Protein AF-R9K072-F1 (afdb_monomer)

Foldseek 3Di:
DLVVLVVVDVVSVVVVVVVVCQCPDCNHPVVAQWDKDWDDDNDPVRTDMDTDHDPPPDPPVPDPDDDPVRVVVVVVVVVVVVVVVVVVVVVVVVVVVVVVVVVVVVVVVLVVLVVVLVVVLVVDDDDPVPVVNVVSVVVSVVVVVVVVVVVVVVVVVPPD

Structure (mmCIF, N/CA/C/O backbone):
data_AF-R9K072-F1
#
_entry.id   AF-R9K072-F1
#
loop_
_atom_site.group_PDB
_atom_site.id
_atom_site.type_symbol
_atom_site.label_atom_id
_atom_site.label_alt_id
_atom_site.label_comp_id
_atom_site.label_asym_id
_atom_site.label_entity_id
_atom_site.label_seq_id
_atom_site.pdbx_PDB_ins_code
_atom_site.Cartn_x
_atom_site.Cartn_y
_atom_site.Cartn_z
_atom_site.occupancy
_atom_site.B_iso_or_equiv
_atom_site.auth_seq_id
_atom_site.auth_comp_id
_atom_site.auth_asym_id
_atom_site.auth_atom_id
_atom_site.pdbx_PDB_model_num
ATOM 1 N N . GLU A 1 1 ? 23.157 3.275 -45.419 1.00 79.38 1 GLU A N 1
ATOM 2 C CA . GLU A 1 1 ? 23.470 1.903 -45.881 1.00 79.38 1 GLU A CA 1
ATOM 3 C C . GLU A 1 1 ? 22.464 0.869 -45.373 1.00 79.38 1 GLU A C 1
ATOM 5 O O . GLU A 1 1 ? 21.714 0.360 -46.193 1.00 79.38 1 GLU A O 1
ATOM 10 N N . CYS A 1 2 ? 22.341 0.627 -44.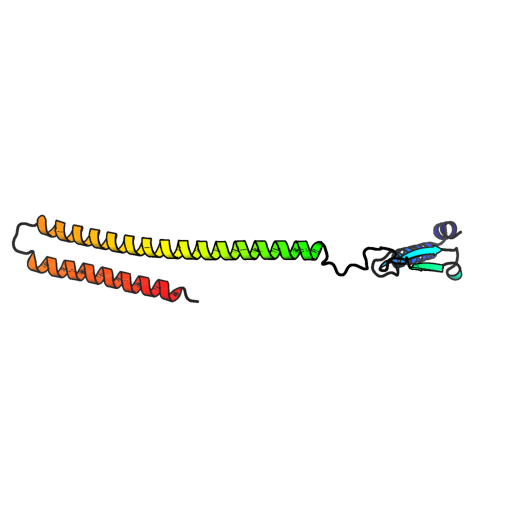058 1.00 86.81 2 CYS A N 1
ATOM 11 C CA . CYS A 1 2 ? 21.334 -0.299 -43.503 1.00 86.81 2 CYS A CA 1
ATOM 12 C C . CYS A 1 2 ? 19.899 -0.016 -43.990 1.00 86.81 2 CYS A C 1
ATOM 14 O O . CYS A 1 2 ? 19.242 -0.903 -44.526 1.00 86.81 2 CYS A O 1
ATOM 16 N N . PHE A 1 3 ? 19.430 1.232 -43.862 1.00 86.75 3 PHE A N 1
ATOM 17 C CA . PHE A 1 3 ? 18.066 1.618 -44.250 1.00 86.75 3 PHE A CA 1
ATOM 18 C C . PHE A 1 3 ? 17.764 1.442 -45.743 1.00 86.75 3 PHE A C 1
ATOM 20 O O . PHE A 1 3 ? 16.634 1.128 -46.095 1.00 86.75 3 PHE A O 1
ATOM 27 N N . GLU A 1 4 ? 18.754 1.604 -46.623 1.00 90.00 4 GLU A N 1
ATOM 28 C CA . GLU A 1 4 ? 18.552 1.378 -48.062 1.00 90.00 4 GLU A CA 1
ATOM 29 C C . GLU A 1 4 ? 18.406 -0.113 -48.373 1.00 90.00 4 GLU A C 1
ATOM 31 O O . GLU A 1 4 ? 17.571 -0.504 -49.188 1.00 90.00 4 GLU A O 1
ATOM 36 N N . ARG A 1 5 ? 19.144 -0.969 -47.657 1.00 87.62 5 ARG A N 1
ATOM 37 C CA . ARG A 1 5 ? 18.979 -2.419 -47.764 1.00 87.62 5 ARG A CA 1
ATOM 38 C C . ARG A 1 5 ? 17.630 -2.880 -47.215 1.00 87.62 5 ARG A C 1
ATOM 40 O O . ARG A 1 5 ? 16.982 -3.707 -47.837 1.00 87.62 5 ARG A O 1
ATOM 47 N N . MET A 1 6 ? 17.163 -2.313 -46.104 1.00 91.12 6 MET A N 1
ATOM 48 C CA . MET A 1 6 ? 15.851 -2.664 -45.537 1.00 91.12 6 MET A CA 1
ATOM 49 C C . MET A 1 6 ? 14.697 -2.412 -46.519 1.00 91.12 6 MET A C 1
ATOM 51 O O . MET A 1 6 ? 13.744 -3.175 -46.536 1.00 91.12 6 MET A O 1
ATOM 55 N N . LYS A 1 7 ? 14.798 -1.396 -47.389 1.00 90.62 7 LYS A N 1
ATOM 56 C CA . LYS A 1 7 ? 13.781 -1.133 -48.426 1.00 90.62 7 LYS A CA 1
ATOM 57 C C . LYS A 1 7 ? 13.699 -2.225 -49.498 1.00 90.62 7 LYS A C 1
ATOM 59 O O . LYS A 1 7 ? 12.689 -2.316 -50.186 1.00 90.62 7 LYS A O 1
ATOM 64 N N . THR A 1 8 ? 14.776 -2.984 -49.696 1.00 92.25 8 THR A N 1
ATOM 65 C CA . THR A 1 8 ? 14.918 -3.951 -50.797 1.00 92.25 8 THR A CA 1
ATOM 66 C C . THR A 1 8 ? 14.933 -5.406 -50.322 1.00 92.25 8 THR A C 1
ATOM 68 O O . THR A 1 8 ? 14.595 -6.292 -51.101 1.00 92.25 8 THR A O 1
ATOM 71 N N . ASP A 1 9 ? 15.272 -5.654 -49.055 1.00 93.06 9 ASP A N 1
ATOM 72 C CA . ASP A 1 9 ? 15.425 -6.977 -48.444 1.00 93.06 9 ASP A CA 1
ATOM 73 C C . ASP A 1 9 ? 14.566 -7.077 -47.159 1.00 93.06 9 ASP A C 1
ATOM 75 O O . ASP A 1 9 ? 14.998 -6.641 -46.083 1.00 93.06 9 ASP A O 1
ATOM 79 N N . PRO A 1 10 ? 13.349 -7.652 -47.249 1.00 92.81 10 PRO A N 1
ATOM 80 C CA . PRO A 1 10 ? 12.4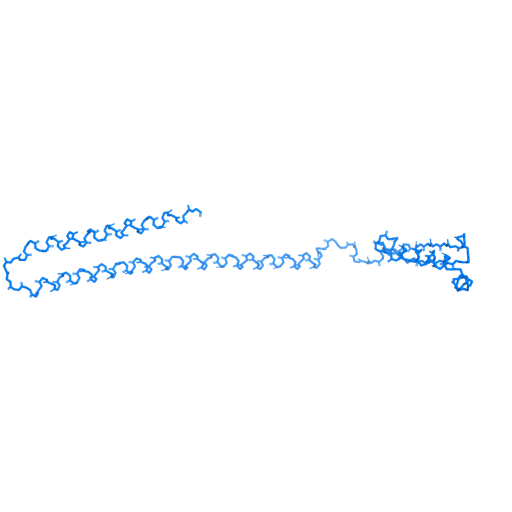41 -7.801 -46.106 1.00 92.81 10 PRO A CA 1
ATOM 81 C C . PRO A 1 10 ? 12.983 -8.709 -44.990 1.00 92.81 10 PRO A C 1
ATOM 83 O O . PRO A 1 10 ? 12.653 -8.530 -43.814 1.00 92.81 10 PRO A O 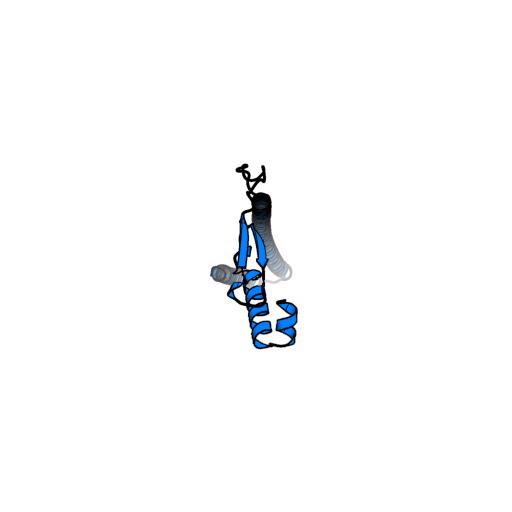1
ATOM 86 N N . GLU A 1 11 ? 13.830 -9.685 -45.326 1.00 91.94 11 GLU A N 1
ATOM 87 C CA . GLU A 1 11 ? 14.461 -10.562 -44.332 1.00 91.94 11 GLU A CA 1
ATOM 88 C C . GLU A 1 11 ? 15.524 -9.796 -43.532 1.00 91.94 11 GLU A C 1
ATOM 90 O O . GLU A 1 11 ? 15.643 -9.950 -42.308 1.00 91.94 11 GLU A O 1
ATOM 95 N N . TRP A 1 12 ? 16.251 -8.891 -44.195 1.00 91.88 12 TRP A N 1
ATOM 96 C CA . TRP A 1 12 ? 17.157 -7.965 -43.522 1.00 91.88 12 TRP A CA 1
ATOM 97 C C . TRP A 1 12 ? 16.413 -6.982 -42.613 1.00 91.88 12 TRP A C 1
ATOM 99 O O . TRP A 1 12 ? 16.822 -6.779 -41.469 1.00 91.88 12 TRP A O 1
ATOM 109 N N . GLU A 1 13 ? 15.286 -6.427 -43.066 1.00 92.00 13 GLU A N 1
ATOM 110 C CA . GLU A 1 13 ? 14.430 -5.566 -42.240 1.00 92.00 13 GLU A CA 1
ATOM 111 C C . GLU A 1 13 ? 13.999 -6.267 -40.946 1.00 92.00 13 GLU A C 1
ATOM 113 O O . GLU A 1 13 ? 14.197 -5.742 -39.845 1.00 92.00 13 GLU A O 1
ATOM 118 N N . LYS A 1 14 ? 13.478 -7.491 -41.059 1.00 92.31 14 LYS A N 1
ATOM 119 C CA . LYS A 1 14 ? 13.070 -8.300 -39.905 1.00 92.31 14 LYS A CA 1
ATOM 120 C C . LYS A 1 14 ? 14.231 -8.562 -38.945 1.00 92.31 14 LYS A C 1
ATOM 122 O O . LYS A 1 14 ? 14.050 -8.498 -37.727 1.00 92.31 14 LYS A O 1
ATOM 127 N N . THR A 1 15 ? 15.417 -8.827 -39.485 1.00 89.81 15 THR A N 1
ATOM 128 C CA . THR A 1 15 ? 16.639 -9.049 -38.702 1.00 89.81 15 THR A CA 1
ATOM 129 C C . THR A 1 15 ? 17.013 -7.803 -37.896 1.00 89.81 15 THR A C 1
ATOM 131 O O . THR A 1 15 ? 17.192 -7.889 -36.679 1.00 89.81 15 THR A O 1
ATOM 134 N N . VAL A 1 16 ? 17.048 -6.633 -38.539 1.00 89.38 16 VAL A N 1
ATOM 135 C CA . VAL A 1 16 ? 17.363 -5.343 -37.902 1.00 89.38 16 VAL A CA 1
ATOM 136 C C . VAL A 1 16 ? 16.347 -4.996 -36.813 1.00 89.38 16 VAL A C 1
ATOM 138 O O . VAL A 1 16 ? 16.727 -4.665 -35.688 1.00 89.38 16 VAL A O 1
ATOM 141 N N . LEU A 1 17 ? 15.050 -5.132 -37.100 1.00 90.44 17 LEU A N 1
ATOM 142 C CA . LEU A 1 17 ? 13.992 -4.874 -36.119 1.00 90.44 17 LEU A CA 1
ATOM 143 C C . LEU A 1 17 ? 14.059 -5.840 -34.927 1.00 90.44 17 LEU A C 1
ATOM 145 O O . LEU A 1 17 ? 13.808 -5.439 -33.788 1.00 90.44 17 LEU A O 1
ATOM 149 N N . GLY A 1 18 ? 14.437 -7.099 -35.165 1.00 88.69 18 GLY A N 1
ATOM 150 C CA . GLY A 1 18 ? 14.689 -8.084 -34.114 1.00 88.69 18 GLY A CA 1
ATOM 151 C C . GLY A 1 18 ? 15.855 -7.692 -33.202 1.00 88.69 18 GLY A C 1
ATOM 152 O O . GLY A 1 18 ? 15.729 -7.782 -31.979 1.00 88.69 18 GLY A O 1
ATOM 153 N N . MET A 1 19 ? 16.957 -7.200 -33.778 1.00 85.25 19 MET A N 1
ATOM 154 C CA . MET A 1 19 ? 18.115 -6.704 -33.023 1.00 85.25 19 MET A CA 1
ATOM 155 C C . MET A 1 19 ? 17.743 -5.507 -32.140 1.00 85.25 19 MET A C 1
ATOM 157 O O . MET A 1 19 ? 18.020 -5.525 -30.939 1.00 85.25 19 MET A O 1
ATOM 161 N N . VAL A 1 20 ? 17.042 -4.512 -32.698 1.00 85.31 20 VAL A N 1
ATOM 162 C CA . VAL A 1 20 ? 16.574 -3.331 -31.950 1.00 85.31 20 VAL A CA 1
ATOM 163 C C . VAL A 1 20 ? 15.646 -3.751 -30.811 1.00 85.31 20 VAL A C 1
ATOM 165 O O . VAL A 1 20 ? 15.857 -3.371 -29.661 1.00 85.31 20 VAL A O 1
ATOM 168 N N . ARG A 1 21 ? 14.654 -4.604 -31.091 1.00 86.44 21 ARG A N 1
ATOM 169 C CA . ARG A 1 21 ? 13.724 -5.087 -30.063 1.00 86.44 21 ARG A CA 1
ATOM 170 C C . ARG A 1 21 ? 14.449 -5.801 -28.925 1.00 86.44 21 ARG A C 1
ATOM 172 O O . ARG A 1 21 ? 14.104 -5.581 -27.770 1.00 86.44 21 ARG A O 1
ATOM 179 N N . LYS A 1 22 ? 15.444 -6.638 -29.230 1.00 80.75 22 LYS A N 1
ATOM 180 C CA . LYS A 1 22 ? 16.228 -7.353 -28.215 1.00 80.75 22 LYS A CA 1
ATOM 181 C C . LYS A 1 22 ? 17.030 -6.382 -27.341 1.00 80.75 22 LYS A C 1
ATOM 183 O O . LYS A 1 22 ? 17.006 -6.525 -26.121 1.00 80.75 22 LYS A O 1
ATOM 188 N N . MET A 1 23 ? 17.675 -5.382 -27.944 1.00 75.12 23 MET A N 1
ATOM 189 C CA . MET A 1 23 ? 18.517 -4.408 -27.237 1.00 75.12 23 MET A CA 1
ATOM 190 C C . MET A 1 23 ? 17.718 -3.531 -26.258 1.00 75.12 23 MET A C 1
ATOM 192 O O . MET A 1 23 ? 18.157 -3.326 -25.130 1.00 75.12 23 MET A O 1
ATOM 196 N N . TYR A 1 24 ? 16.530 -3.066 -26.663 1.00 74.19 24 TYR A N 1
ATOM 197 C CA . TYR A 1 24 ? 15.659 -2.195 -25.854 1.00 74.19 24 TYR A CA 1
ATOM 198 C C . TYR A 1 24 ? 14.598 -2.953 -25.038 1.00 74.19 24 TYR A C 1
ATOM 200 O O . TYR A 1 24 ? 13.731 -2.337 -24.419 1.00 74.19 24 TYR A O 1
ATOM 208 N N . SER A 1 25 ? 14.632 -4.286 -25.032 1.00 71.44 25 SER A N 1
ATOM 209 C CA . SER A 1 25 ? 13.752 -5.080 -24.174 1.00 71.44 25 SER A CA 1
ATOM 210 C C . SER A 1 25 ? 14.184 -4.997 -22.707 1.00 71.44 25 SER A C 1
ATOM 212 O O . SER A 1 25 ? 15.366 -4.849 -22.401 1.00 71.44 25 SER A O 1
ATOM 214 N N . CYS A 1 26 ? 13.241 -5.194 -21.782 1.00 57.50 26 CYS A N 1
ATOM 215 C CA . CYS A 1 26 ? 13.521 -5.274 -20.340 1.00 57.50 26 CYS A CA 1
ATOM 216 C C . CYS A 1 26 ? 14.390 -6.486 -19.936 1.00 57.50 26 CYS A C 1
ATOM 218 O O . CYS A 1 26 ? 14.714 -6.640 -18.765 1.00 57.50 26 CYS A O 1
ATOM 220 N N . THR A 1 27 ? 14.736 -7.359 -20.886 1.00 59.41 27 THR A N 1
ATOM 221 C CA . THR A 1 27 ? 15.652 -8.500 -20.717 1.00 59.41 27 THR A CA 1
ATOM 222 C C . THR A 1 27 ? 17.028 -8.256 -21.347 1.00 59.41 27 THR A C 1
ATOM 224 O O . THR A 1 27 ? 17.904 -9.113 -21.253 1.00 59.41 27 THR A O 1
ATOM 227 N N . GLY A 1 28 ? 17.229 -7.107 -22.000 1.00 57.03 28 GLY A N 1
ATOM 228 C CA . GLY A 1 28 ? 18.491 -6.716 -22.618 1.00 57.03 28 GLY A CA 1
ATOM 229 C C . GLY A 1 28 ? 19.477 -6.063 -21.647 1.00 57.03 28 GLY A C 1
ATOM 230 O O . GLY A 1 28 ? 19.186 -5.805 -20.481 1.00 57.03 28 GLY A O 1
ATOM 231 N N . ILE A 1 29 ? 20.654 -5.739 -22.183 1.00 54.47 29 ILE A N 1
ATOM 232 C CA . ILE A 1 29 ? 21.786 -5.081 -21.506 1.00 54.47 29 ILE A CA 1
ATOM 233 C C . ILE A 1 29 ? 21.378 -3.765 -20.800 1.00 54.47 29 ILE A C 1
ATOM 235 O O . ILE A 1 29 ? 22.027 -3.343 -19.853 1.00 54.47 29 ILE A O 1
ATOM 239 N N . MET A 1 30 ? 20.256 -3.154 -21.190 1.00 52.78 30 MET A N 1
ATOM 240 C CA . MET A 1 30 ? 19.734 -1.895 -20.641 1.00 52.78 30 MET A CA 1
ATOM 241 C C . MET A 1 30 ? 19.082 -1.996 -19.248 1.00 52.78 30 MET A C 1
ATOM 243 O O . MET A 1 30 ? 18.565 -0.999 -18.749 1.00 52.78 30 MET A O 1
ATOM 247 N N . GLY A 1 31 ? 19.053 -3.182 -18.627 1.00 53.16 31 GLY A N 1
ATOM 248 C CA . GLY A 1 31 ? 18.617 -3.342 -17.233 1.00 53.16 31 GLY A CA 1
ATOM 249 C C . GLY A 1 31 ? 19.591 -2.735 -16.212 1.00 53.16 31 GLY A C 1
ATOM 250 O O . GLY A 1 31 ? 19.212 -2.502 -15.067 1.00 53.16 31 GLY A O 1
ATOM 251 N N . SER A 1 32 ? 20.834 -2.457 -16.615 1.00 60.12 32 SER A N 1
ATOM 252 C CA . SER A 1 32 ? 21.835 -1.744 -15.820 1.00 60.12 32 SER A CA 1
ATOM 253 C C . SER A 1 32 ? 21.964 -0.284 -16.271 1.00 60.12 32 SER A C 1
ATOM 255 O O . SER A 1 32 ? 21.647 0.086 -17.402 1.00 60.12 32 SER A O 1
ATOM 257 N N . LYS A 1 33 ? 22.418 0.586 -15.365 1.00 63.88 33 LYS A N 1
ATOM 258 C CA . LYS A 1 33 ? 22.596 2.023 -15.612 1.00 63.88 33 LYS A CA 1
ATOM 259 C C . LYS A 1 33 ? 23.816 2.262 -16.511 1.00 63.88 33 LYS A C 1
ATOM 261 O O . LYS A 1 33 ? 24.920 2.539 -16.047 1.00 63.88 33 LYS A O 1
ATOM 266 N N . MET A 1 34 ? 23.621 2.119 -17.814 1.00 70.62 34 MET A N 1
ATOM 267 C CA . MET A 1 34 ? 24.666 2.275 -18.823 1.00 70.62 34 MET A CA 1
ATOM 268 C C . MET A 1 34 ? 24.179 3.098 -20.009 1.00 70.62 34 MET A C 1
ATOM 270 O O . MET A 1 34 ? 23.005 3.064 -20.371 1.00 70.62 34 MET A O 1
ATOM 274 N N . ILE A 1 35 ? 25.100 3.837 -20.624 1.00 75.31 35 ILE A N 1
ATOM 275 C CA . ILE A 1 35 ? 24.850 4.515 -21.894 1.00 75.31 35 ILE A CA 1
ATOM 276 C C . ILE A 1 35 ? 25.325 3.561 -22.985 1.00 75.31 35 ILE A C 1
ATOM 278 O O . ILE A 1 35 ? 26.526 3.390 -23.194 1.00 75.31 35 ILE A O 1
ATOM 282 N N . GLY A 1 36 ? 24.371 2.889 -23.624 1.00 75.31 36 GLY A N 1
ATOM 283 C CA . GLY A 1 36 ? 24.615 2.009 -24.763 1.00 75.31 36 GLY A CA 1
ATOM 284 C C . GLY A 1 36 ? 24.491 2.749 -26.088 1.00 75.31 36 GLY A C 1
ATOM 285 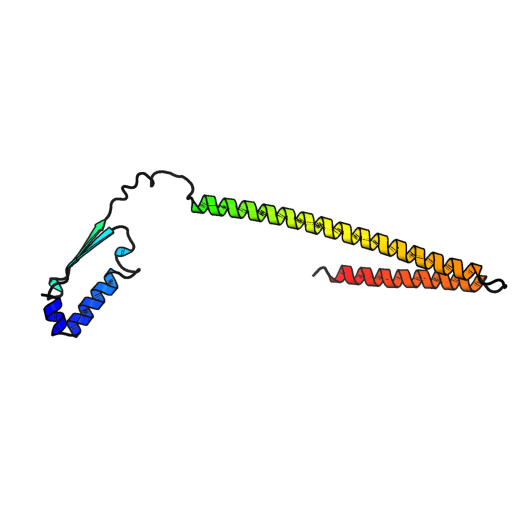O O . GLY A 1 36 ? 23.587 3.567 -26.256 1.00 75.31 36 GLY A O 1
ATOM 286 N N . TYR A 1 37 ? 25.354 2.422 -27.046 1.00 82.19 37 TYR A N 1
ATOM 287 C CA . TYR A 1 37 ? 25.135 2.743 -28.453 1.00 82.19 37 TYR A CA 1
ATOM 288 C C . TYR A 1 37 ? 25.114 1.451 -29.271 1.00 82.19 37 TYR A C 1
ATOM 290 O O . TYR A 1 37 ? 25.776 0.470 -28.939 1.00 82.19 37 TYR A O 1
ATOM 298 N N . GLN A 1 38 ? 24.326 1.447 -30.342 1.00 85.19 38 GLN A N 1
ATOM 299 C CA . GLN A 1 38 ? 24.237 0.337 -31.281 1.00 85.19 38 GLN A CA 1
ATOM 300 C C . GLN A 1 38 ? 24.446 0.884 -32.687 1.00 85.19 38 GLN A C 1
ATOM 302 O O . GLN A 1 38 ? 23.707 1.756 -33.142 1.00 85.19 38 GLN A O 1
ATOM 307 N N . VAL A 1 39 ? 25.434 0.338 -33.383 1.00 87.75 39 VAL A N 1
ATOM 308 C CA . VAL A 1 39 ? 25.672 0.562 -34.805 1.00 87.75 39 VAL A CA 1
ATOM 309 C C . VAL A 1 39 ? 25.052 -0.601 -35.572 1.00 87.75 39 VAL A C 1
ATOM 311 O O . VAL A 1 39 ? 25.251 -1.763 -35.216 1.00 87.75 39 VAL A O 1
ATOM 314 N N . ILE A 1 40 ? 24.267 -0.292 -36.605 1.00 89.19 40 ILE A N 1
ATOM 315 C CA . ILE A 1 40 ? 23.645 -1.279 -37.495 1.00 89.19 40 ILE A CA 1
ATOM 316 C C . ILE A 1 40 ? 24.084 -0.961 -38.925 1.00 89.19 40 ILE A C 1
ATOM 318 O O . ILE A 1 40 ? 23.704 0.071 -39.486 1.00 89.19 40 ILE A O 1
ATOM 322 N N . GLY A 1 41 ? 24.927 -1.827 -39.490 1.00 87.25 41 GLY A N 1
ATOM 323 C CA . GLY A 1 41 ? 25.463 -1.684 -40.845 1.00 87.25 41 GLY A CA 1
ATOM 324 C C . GLY A 1 41 ? 24.606 -2.365 -41.909 1.00 87.25 41 GLY A C 1
ATOM 325 O O . GLY A 1 41 ? 23.475 -2.759 -41.654 1.00 87.25 41 GLY A O 1
ATOM 326 N N . ALA A 1 42 ? 25.125 -2.499 -43.130 1.00 84.88 42 ALA A N 1
ATOM 327 C CA . ALA A 1 42 ? 24.436 -3.222 -44.202 1.00 84.88 42 ALA A CA 1
ATOM 328 C C . ALA A 1 42 ? 24.618 -4.745 -44.109 1.00 84.88 42 ALA A C 1
ATOM 330 O O . ALA A 1 42 ? 23.919 -5.480 -44.803 1.00 84.88 42 ALA A O 1
ATOM 331 N N . THR A 1 43 ? 25.548 -5.219 -43.278 1.00 84.25 43 THR A N 1
ATOM 332 C CA . THR A 1 43 ? 25.847 -6.637 -43.041 1.0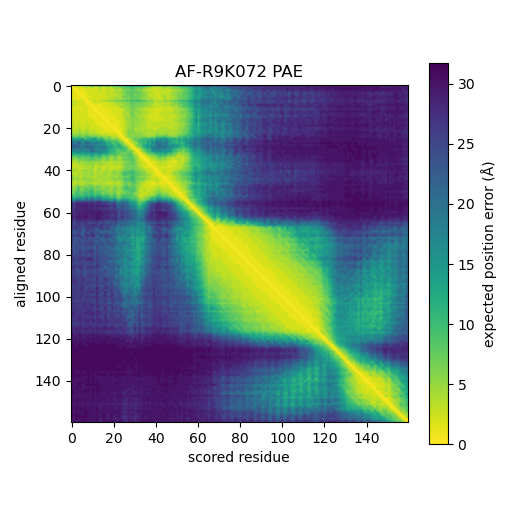0 84.25 43 THR A CA 1
ATOM 333 C C . THR A 1 43 ? 25.898 -6.940 -41.539 1.00 84.25 43 THR A C 1
ATOM 335 O O . THR A 1 43 ? 26.165 -6.028 -40.753 1.00 84.25 43 THR A O 1
ATOM 338 N N . PRO A 1 44 ? 25.673 -8.201 -41.114 1.00 82.31 44 PRO A N 1
ATOM 339 C CA . PRO A 1 44 ? 25.733 -8.584 -39.700 1.00 82.31 44 PRO A CA 1
ATOM 340 C C . PRO A 1 44 ? 27.062 -8.241 -39.019 1.00 82.31 44 PRO A C 1
ATOM 342 O O . PRO A 1 44 ? 27.070 -7.857 -37.858 1.00 82.31 44 PRO A O 1
ATOM 345 N N . GLU A 1 45 ? 28.175 -8.345 -39.744 1.00 83.56 45 GLU A N 1
ATOM 346 C CA . GLU A 1 45 ? 29.529 -8.083 -39.233 1.00 83.56 45 GLU A CA 1
ATOM 347 C C . GLU A 1 45 ? 29.765 -6.601 -38.924 1.00 83.56 45 GLU A C 1
ATOM 349 O O . GLU A 1 45 ? 30.557 -6.254 -38.053 1.00 83.56 45 GLU A O 1
ATOM 354 N N . GLN A 1 46 ? 29.043 -5.712 -39.607 1.00 85.94 46 GLN A N 1
ATOM 355 C CA . GLN A 1 46 ? 29.083 -4.277 -39.342 1.00 85.94 46 GLN A CA 1
ATOM 356 C C . GLN A 1 46 ? 28.182 -3.876 -38.162 1.00 85.94 46 GLN A C 1
ATOM 358 O O . GLN A 1 46 ? 28.241 -2.730 -37.711 1.00 85.94 46 GLN A O 1
ATOM 363 N N . CYS A 1 47 ? 27.347 -4.788 -37.655 1.00 85.62 47 CYS A N 1
ATOM 364 C CA . CYS A 1 47 ? 26.483 -4.537 -36.509 1.00 85.62 47 CYS A CA 1
ATOM 365 C C . CYS A 1 47 ? 27.239 -4.796 -35.201 1.00 85.62 47 CYS A C 1
ATOM 367 O O . CYS A 1 47 ? 27.539 -5.937 -34.861 1.00 85.62 47 CYS A O 1
ATOM 369 N N . HIS A 1 48 ? 27.494 -3.744 -34.429 1.00 84.69 48 HIS A N 1
ATOM 370 C CA . HIS A 1 48 ? 28.145 -3.836 -33.122 1.00 84.69 48 HIS A CA 1
ATOM 371 C C . HIS A 1 48 ? 27.519 -2.843 -32.149 1.00 84.69 48 HIS A C 1
ATOM 373 O O . HIS A 1 48 ? 27.011 -1.795 -32.545 1.00 84.69 48 HIS A O 1
ATOM 379 N N . GLY A 1 49 ? 27.525 -3.189 -30.871 1.00 80.81 49 GLY A N 1
ATOM 380 C CA . GLY A 1 49 ? 27.002 -2.338 -29.818 1.00 80.81 49 GLY A CA 1
ATOM 381 C C . GLY A 1 49 ? 27.838 -2.513 -28.569 1.00 80.81 49 GLY A C 1
ATOM 382 O O . GLY A 1 49 ? 28.180 -3.631 -28.189 1.00 80.81 49 GLY A O 1
ATOM 383 N N . GLU A 1 50 ? 28.162 -1.397 -27.941 1.00 78.62 50 GLU A N 1
ATOM 384 C CA . GLU A 1 50 ? 28.875 -1.361 -26.676 1.00 78.62 50 GLU A CA 1
ATOM 385 C C . GLU A 1 50 ? 28.095 -0.468 -25.726 1.00 78.62 50 GLU A C 1
ATOM 387 O O . GLU A 1 50 ? 27.371 0.442 -26.143 1.00 78.62 50 GLU A O 1
ATOM 392 N N . GLY A 1 51 ? 28.237 -0.717 -24.430 1.00 75.94 51 GLY A N 1
ATOM 393 C CA . GLY A 1 51 ? 27.709 0.211 -23.454 1.00 75.94 51 GLY A CA 1
ATOM 394 C C . GLY A 1 51 ? 28.735 0.593 -22.421 1.00 75.94 51 GLY A C 1
ATOM 395 O O . GLY A 1 51 ? 29.474 -0.230 -21.884 1.00 75.94 51 GLY A O 1
ATOM 396 N N . ILE A 1 52 ? 28.759 1.892 -22.177 1.00 76.56 52 ILE A N 1
ATOM 397 C CA . ILE A 1 52 ? 29.659 2.527 -21.244 1.00 76.56 52 ILE A CA 1
ATOM 398 C C . ILE A 1 52 ? 28.947 2.503 -19.890 1.00 76.56 52 ILE A C 1
ATOM 400 O O . ILE A 1 52 ? 27.867 3.099 -19.764 1.00 76.56 52 ILE A O 1
ATOM 404 N N . PRO A 1 53 ? 29.498 1.807 -18.880 1.00 71.12 53 PRO A N 1
ATOM 405 C CA . PRO A 1 53 ? 28.924 1.825 -17.547 1.00 71.12 53 PRO A CA 1
ATOM 406 C C . PRO A 1 53 ? 28.957 3.260 -17.032 1.00 71.12 53 PRO A C 1
ATOM 408 O O . PRO A 1 53 ? 30.010 3.906 -16.998 1.00 71.12 53 PRO A O 1
ATOM 411 N N . VAL A 1 54 ? 27.799 3.779 -16.636 1.00 70.56 54 VAL A N 1
ATOM 412 C CA . VAL A 1 54 ? 27.754 5.073 -15.965 1.00 70.56 54 VAL A CA 1
ATOM 413 C C . VAL A 1 54 ? 28.258 4.812 -14.556 1.00 70.56 54 VAL A C 1
ATOM 415 O O . VAL A 1 54 ? 27.617 4.085 -13.802 1.00 70.56 54 VAL A O 1
ATOM 418 N N . LYS A 1 55 ? 29.428 5.364 -14.201 1.00 64.06 55 LYS A N 1
ATOM 419 C CA . LYS A 1 55 ? 29.868 5.369 -12.800 1.00 64.06 55 LYS A CA 1
ATOM 420 C C . LYS A 1 55 ? 28.721 5.928 -11.966 1.00 64.06 55 LYS A C 1
ATOM 422 O O . LYS A 1 55 ? 28.204 6.999 -12.292 1.00 64.06 55 LYS A O 1
ATOM 427 N N . ASP A 1 56 ? 28.356 5.238 -10.893 1.00 59.41 56 ASP A N 1
ATOM 428 C CA . ASP A 1 56 ? 27.454 5.770 -9.877 1.00 59.41 56 ASP A CA 1
ATOM 429 C C . ASP A 1 56 ? 28.151 6.903 -9.120 1.00 59.41 56 ASP A C 1
ATOM 431 O O . ASP A 1 56 ? 28.569 6.787 -7.978 1.00 59.41 56 ASP A O 1
ATOM 435 N N . GLY A 1 57 ? 28.319 8.034 -9.797 1.00 54.78 57 GLY A N 1
ATOM 436 C CA . GLY A 1 57 ? 28.756 9.291 -9.218 1.00 54.78 57 GLY A CA 1
ATOM 437 C C . GLY A 1 57 ? 27.577 10.041 -8.616 1.00 54.78 57 GLY A C 1
ATOM 438 O O . GLY A 1 57 ? 27.442 11.235 -8.863 1.00 54.78 57 GLY A O 1
ATOM 439 N N . SER A 1 58 ? 26.690 9.357 -7.886 1.00 51.56 58 SER A N 1
ATOM 440 C CA . SER A 1 58 ? 25.782 10.066 -6.991 1.00 51.56 58 SER A CA 1
ATOM 441 C C . SER A 1 58 ? 26.454 10.139 -5.621 1.00 51.56 58 SER A C 1
ATOM 443 O O . SER A 1 58 ? 26.704 9.095 -5.026 1.00 51.56 58 SER A O 1
ATOM 445 N N . PRO A 1 59 ? 26.730 11.333 -5.076 1.00 54.12 59 PRO A N 1
ATOM 446 C CA . PRO A 1 59 ? 27.189 11.468 -3.694 1.00 54.12 59 PRO A CA 1
ATOM 447 C C . PRO A 1 59 ? 26.180 10.909 -2.673 1.00 54.12 59 PRO A C 1
ATOM 449 O O . PRO A 1 59 ? 26.521 10.771 -1.507 1.00 54.12 59 PRO A O 1
ATOM 452 N N . LEU A 1 60 ? 24.948 10.590 -3.098 1.00 52.03 60 LEU A N 1
ATOM 453 C CA . LEU A 1 60 ? 23.879 10.062 -2.248 1.00 52.03 60 LEU A CA 1
ATOM 454 C C . LEU A 1 60 ? 23.951 8.554 -1.985 1.00 52.03 60 LEU A C 1
ATOM 456 O O . LEU A 1 60 ? 23.260 8.074 -1.096 1.00 52.03 60 LEU A O 1
ATOM 460 N N . SER A 1 61 ? 24.750 7.780 -2.724 1.00 52.72 61 SER A N 1
ATOM 461 C CA . SER A 1 61 ? 24.835 6.324 -2.507 1.00 52.72 61 SER A CA 1
ATOM 462 C C . SER A 1 61 ? 25.737 5.924 -1.330 1.00 52.72 61 SER A C 1
ATOM 464 O O . SER A 1 61 ? 26.001 4.740 -1.145 1.00 52.72 61 SER A O 1
ATOM 466 N N . ALA A 1 62 ? 26.224 6.900 -0.556 1.00 52.22 62 ALA A N 1
ATOM 467 C CA . ALA A 1 62 ? 27.065 6.688 0.619 1.00 52.22 62 ALA A CA 1
ATOM 468 C C . ALA A 1 62 ? 26.321 6.847 1.956 1.00 52.22 62 ALA A C 1
ATOM 470 O O . ALA A 1 62 ? 26.927 6.583 2.992 1.00 52.22 62 ALA A O 1
ATOM 471 N N . ASP A 1 63 ? 25.046 7.250 1.957 1.00 56.91 63 ASP A N 1
ATOM 472 C CA . ASP A 1 63 ? 24.294 7.366 3.204 1.00 56.91 63 ASP A CA 1
ATOM 473 C C . ASP A 1 63 ? 23.486 6.100 3.478 1.00 56.91 63 ASP A C 1
ATOM 475 O O . ASP A 1 63 ? 22.561 5.736 2.756 1.00 56.91 63 ASP A O 1
ATOM 479 N N . ASN A 1 64 ? 23.843 5.453 4.585 1.00 59.78 64 ASN A N 1
ATOM 480 C CA . ASN A 1 64 ? 23.127 4.369 5.257 1.00 59.78 64 ASN A CA 1
ATOM 481 C C . ASN A 1 64 ? 21.792 4.856 5.873 1.00 59.78 64 ASN A C 1
ATOM 483 O O . ASN A 1 64 ? 21.384 4.407 6.943 1.00 59.78 64 ASN A O 1
ATOM 487 N N . GLU A 1 65 ? 21.145 5.849 5.260 1.00 68.50 65 GLU A N 1
ATOM 488 C CA . GLU A 1 65 ? 19.864 6.371 5.713 1.00 68.50 65 GLU A CA 1
ATOM 489 C C . GLU A 1 65 ? 18.720 5.532 5.143 1.00 68.50 65 GLU A C 1
ATOM 491 O O . GLU A 1 65 ? 18.666 5.268 3.941 1.00 68.50 65 GLU A O 1
ATOM 496 N N . GLU A 1 66 ? 17.773 5.157 6.012 1.00 71.12 66 GLU A N 1
ATOM 497 C CA . GLU A 1 66 ? 16.520 4.503 5.616 1.00 71.12 66 GLU A CA 1
ATOM 498 C C . GLU A 1 66 ? 15.877 5.248 4.438 1.00 71.12 66 GLU A C 1
ATOM 500 O O . GLU A 1 66 ? 15.710 6.482 4.461 1.00 71.12 66 GLU A O 1
ATOM 505 N N . SER A 1 67 ? 15.485 4.483 3.419 1.00 81.25 67 SER A N 1
ATOM 506 C CA . SER A 1 67 ? 14.865 5.010 2.208 1.00 81.25 67 SER A CA 1
ATOM 507 C C . SER A 1 67 ? 13.613 5.811 2.561 1.00 81.25 67 SER A C 1
ATOM 509 O O . SER A 1 67 ? 12.862 5.478 3.480 1.00 81.25 67 SER A O 1
ATOM 511 N N . TRP A 1 68 ? 13.318 6.860 1.790 1.00 87.06 68 TRP A N 1
ATOM 512 C CA . TRP A 1 68 ? 12.075 7.622 1.950 1.00 87.06 68 TRP A CA 1
ATOM 513 C C . TRP A 1 68 ? 10.830 6.717 1.939 1.00 87.06 68 TRP A C 1
ATOM 515 O O . TRP A 1 68 ? 9.867 6.972 2.668 1.00 87.06 68 TRP A O 1
ATOM 525 N N . TRP A 1 69 ? 10.870 5.635 1.155 1.00 85.44 69 TRP A N 1
ATOM 526 C CA . TRP A 1 69 ? 9.813 4.627 1.109 1.00 85.44 69 TRP A CA 1
ATOM 527 C C . TRP A 1 69 ? 9.690 3.852 2.418 1.00 85.44 69 TRP A C 1
ATOM 529 O O . TRP A 1 69 ? 8.579 3.705 2.918 1.00 85.44 69 TRP A O 1
ATOM 539 N N . GLU A 1 70 ? 10.803 3.436 3.019 1.00 86.75 70 GLU A N 1
ATOM 540 C CA . GLU A 1 70 ? 10.818 2.748 4.317 1.00 86.75 70 GLU A CA 1
ATOM 541 C C . GLU A 1 70 ? 10.251 3.655 5.412 1.00 86.75 70 GLU A C 1
ATOM 543 O O . GLU A 1 70 ? 9.307 3.280 6.108 1.00 86.75 70 GLU A O 1
ATOM 548 N N . LYS A 1 71 ? 10.703 4.916 5.463 1.00 91.44 71 LYS A N 1
ATOM 549 C CA . LYS A 1 71 ? 10.162 5.939 6.376 1.00 91.44 71 LYS A CA 1
ATOM 550 C C . LYS A 1 71 ? 8.665 6.191 6.154 1.00 91.44 71 LYS A C 1
ATOM 552 O O . LYS A 1 71 ? 7.947 6.571 7.081 1.00 91.44 71 LYS A O 1
ATOM 557 N N . ARG A 1 72 ? 8.165 6.068 4.921 1.00 92.81 72 ARG A N 1
ATOM 558 C CA . ARG A 1 72 ? 6.734 6.208 4.602 1.00 92.81 72 ARG A CA 1
ATOM 559 C C . ARG A 1 72 ? 5.935 4.984 5.047 1.00 92.81 72 ARG A C 1
ATOM 561 O O . ARG A 1 72 ? 4.855 5.164 5.602 1.00 92.81 72 ARG A O 1
ATOM 568 N N . HIS A 1 73 ? 6.447 3.782 4.804 1.00 93.81 73 HIS A N 1
ATOM 569 C CA . HIS A 1 73 ? 5.798 2.532 5.191 1.00 93.81 73 HIS A CA 1
ATOM 570 C C . HIS A 1 73 ? 5.683 2.412 6.707 1.00 93.81 73 HIS A C 1
ATOM 572 O O . HIS A 1 73 ? 4.579 2.217 7.206 1.00 93.81 73 HIS A O 1
ATOM 578 N N . LYS A 1 74 ? 6.775 2.668 7.432 1.00 94.81 74 LYS A N 1
ATOM 579 C CA . LYS A 1 74 ? 6.794 2.640 8.897 1.00 94.81 74 LYS A CA 1
ATOM 580 C C . LYS A 1 74 ? 5.765 3.589 9.518 1.00 94.81 74 LYS A C 1
ATOM 582 O O . LYS A 1 74 ? 4.981 3.187 10.366 1.00 94.81 74 LYS A O 1
ATOM 587 N N . ARG A 1 75 ? 5.682 4.829 9.018 1.00 94.38 75 ARG A N 1
ATOM 588 C CA . ARG A 1 75 ? 4.658 5.795 9.462 1.00 94.38 75 ARG A CA 1
ATOM 589 C C . ARG A 1 75 ? 3.229 5.309 9.221 1.00 94.38 75 ARG A C 1
ATOM 591 O O . ARG A 1 75 ? 2.332 5.640 9.986 1.00 94.38 75 ARG A O 1
ATOM 598 N N . MET A 1 76 ? 2.995 4.582 8.132 1.00 94.31 76 MET A N 1
ATOM 599 C CA . MET A 1 76 ? 1.669 4.052 7.815 1.00 94.31 76 MET A CA 1
ATOM 600 C C . MET A 1 76 ? 1.294 2.878 8.721 1.00 94.31 76 MET A C 1
ATOM 602 O O . MET A 1 76 ? 0.145 2.786 9.140 1.00 94.31 76 MET A O 1
ATOM 606 N N . GLU A 1 77 ? 2.257 2.016 9.033 1.00 95.12 77 GLU A N 1
ATOM 607 C CA . GLU A 1 77 ? 2.093 0.888 9.950 1.00 95.12 77 GLU A CA 1
ATOM 608 C C . GLU A 1 77 ? 1.777 1.368 11.372 1.00 95.12 77 GLU A C 1
ATOM 610 O O . GLU A 1 77 ? 0.780 0.946 11.954 1.00 95.12 77 GLU A O 1
ATOM 615 N N . GLU A 1 78 ? 2.527 2.352 11.877 1.00 96.25 78 GLU A N 1
ATOM 616 C CA . GLU A 1 78 ? 2.281 2.965 13.190 1.00 96.25 78 GLU A CA 1
ATOM 617 C C . GLU A 1 78 ? 0.861 3.558 13.301 1.00 96.25 78 GLU A C 1
ATOM 619 O O . GLU A 1 78 ? 0.169 3.340 14.298 1.00 96.25 78 GLU A O 1
ATOM 624 N N . LEU A 1 79 ? 0.386 4.254 12.258 1.00 95.75 79 LEU A N 1
ATOM 625 C CA . LEU A 1 79 ? -0.979 4.797 12.213 1.00 95.75 79 LEU A CA 1
ATOM 626 C C . LEU A 1 79 ? -2.053 3.700 12.196 1.00 95.75 79 LEU A C 1
ATOM 628 O O . LEU A 1 79 ? -3.117 3.869 12.794 1.00 95.75 79 LEU A O 1
ATOM 632 N N . MET A 1 80 ? -1.798 2.592 11.500 1.00 94.00 80 MET A N 1
ATOM 633 C CA . MET A 1 80 ? -2.733 1.470 11.425 1.00 94.00 80 MET A CA 1
ATOM 634 C C . MET A 1 80 ? -2.864 0.782 12.784 1.00 94.00 80 MET A C 1
ATOM 636 O O . MET A 1 80 ? -3.979 0.573 13.260 1.00 94.00 80 MET A O 1
ATOM 640 N N . GLU A 1 81 ? -1.741 0.527 13.458 1.00 96.44 81 GLU A N 1
ATOM 641 C CA . GLU A 1 81 ? -1.749 -0.042 14.804 1.00 96.44 81 GLU A CA 1
ATOM 642 C C . GLU A 1 81 ? -2.499 0.834 15.816 1.00 96.44 81 GLU A C 1
ATOM 644 O O . GLU A 1 81 ? -3.177 0.321 16.712 1.00 96.44 81 GLU A O 1
ATOM 649 N N . GLU A 1 82 ? -2.361 2.158 15.723 1.00 95.62 82 GLU A N 1
ATOM 650 C CA . GLU A 1 82 ? -3.061 3.082 16.614 1.00 95.62 82 GLU A CA 1
ATOM 651 C C . GLU A 1 82 ? -4.579 3.017 16.403 1.00 95.62 82 GLU A C 1
ATOM 653 O O . GLU A 1 82 ? -5.335 2.877 17.372 1.00 95.62 82 GLU A O 1
ATOM 658 N N . GLN A 1 83 ? -5.024 3.011 15.142 1.00 95.31 83 GLN A N 1
ATOM 659 C CA . GLN A 1 83 ? -6.437 2.853 14.794 1.00 95.31 83 GLN A CA 1
ATOM 660 C C . GLN A 1 83 ? -7.001 1.507 15.259 1.00 95.31 83 GLN A C 1
ATOM 662 O O . GLN A 1 83 ? -8.116 1.457 15.784 1.00 95.31 83 GLN A O 1
ATOM 667 N N . GLU A 1 84 ? -6.244 0.419 15.120 1.00 94.88 84 GLU A N 1
ATOM 668 C CA . GLU A 1 84 ? -6.653 -0.899 15.607 1.00 94.88 84 GLU A CA 1
ATOM 669 C C . GLU A 1 84 ? -6.809 -0.915 17.131 1.00 94.88 84 GLU A C 1
ATOM 671 O O . GLU A 1 84 ? -7.835 -1.366 17.652 1.00 94.88 84 GLU A O 1
ATOM 676 N N . LYS A 1 85 ? -5.838 -0.359 17.867 1.00 96.62 85 LYS A N 1
ATOM 677 C CA . LYS A 1 85 ? -5.897 -0.253 19.334 1.00 96.62 85 LYS A CA 1
ATOM 678 C C . LYS A 1 85 ? -7.106 0.572 19.785 1.00 96.62 85 LYS A C 1
ATOM 680 O O . LYS A 1 85 ? -7.780 0.192 20.750 1.00 96.62 85 LYS A O 1
ATOM 685 N N . GLU A 1 86 ? -7.415 1.674 19.105 1.00 95.94 86 GLU A N 1
ATOM 686 C CA . GLU A 1 86 ? -8.593 2.493 19.407 1.00 95.94 86 GLU A CA 1
ATOM 687 C C . GLU A 1 86 ? -9.903 1.752 19.094 1.00 95.94 86 GLU A C 1
ATOM 689 O O . GLU A 1 86 ? -10.814 1.712 19.930 1.00 95.94 86 GLU A O 1
ATOM 694 N N . ALA A 1 87 ? -9.989 1.102 17.932 1.00 95.62 87 ALA A N 1
ATOM 695 C CA . ALA A 1 87 ? -11.157 0.329 17.524 1.00 95.62 87 ALA A CA 1
ATOM 696 C C . ALA A 1 87 ? -11.457 -0.813 18.507 1.00 95.62 87 ALA A C 1
ATOM 698 O O . ALA A 1 87 ? -12.615 -1.005 18.893 1.00 95.62 87 ALA A O 1
ATOM 699 N N . VAL A 1 88 ? -10.426 -1.519 18.982 1.00 96.88 88 VAL A N 1
ATOM 700 C CA . VAL A 1 88 ? -10.557 -2.577 19.994 1.00 96.88 88 VAL A CA 1
ATOM 701 C C . VAL A 1 88 ? -11.090 -2.014 21.312 1.00 96.88 88 VAL A C 1
ATOM 703 O O . VAL A 1 88 ? -12.066 -2.547 21.847 1.00 96.88 88 VAL A O 1
ATOM 706 N N . LYS A 1 89 ? -10.524 -0.911 21.821 1.00 97.06 89 LYS A N 1
ATOM 707 C CA . LYS A 1 89 ? -11.013 -0.262 23.055 1.00 97.06 89 LYS A CA 1
ATOM 708 C C . LYS A 1 89 ? -12.471 0.177 22.921 1.00 97.06 89 LYS A C 1
ATOM 710 O O . LYS A 1 89 ? -13.285 -0.072 23.811 1.00 97.06 89 LYS A O 1
ATOM 715 N N . LYS A 1 90 ? -12.832 0.775 21.784 1.00 96.88 90 LYS A N 1
ATOM 716 C CA . LYS A 1 90 ? -14.204 1.207 21.491 1.00 96.88 90 LYS A CA 1
ATOM 717 C C . LYS A 1 90 ? -15.174 0.028 21.409 1.00 96.88 90 LYS A C 1
ATOM 719 O O . LYS A 1 90 ? -16.285 0.108 21.934 1.00 96.88 90 LYS A O 1
ATOM 724 N N . ALA A 1 91 ? -14.761 -1.081 20.798 1.00 95.88 91 ALA A N 1
ATOM 725 C CA . ALA A 1 91 ? -15.556 -2.303 20.735 1.00 95.88 91 ALA A CA 1
ATOM 726 C C . ALA A 1 91 ? -15.767 -2.922 22.127 1.00 95.88 91 ALA A C 1
ATOM 728 O O . ALA A 1 91 ? -16.888 -3.315 22.457 1.00 95.88 91 ALA A O 1
ATOM 729 N N . GLN A 1 92 ? -14.728 -2.950 22.968 1.00 95.88 92 GLN A N 1
ATOM 730 C CA . GLN A 1 92 ? -14.826 -3.410 24.357 1.00 95.88 92 GLN A CA 1
ATOM 731 C C . GLN A 1 92 ? -15.794 -2.544 25.173 1.00 95.88 92 GLN A C 1
ATOM 733 O O . GLN A 1 92 ? -16.697 -3.085 25.812 1.00 95.88 92 GLN A O 1
ATOM 738 N N . ALA A 1 93 ? -15.680 -1.215 25.088 1.00 96.62 93 ALA A N 1
ATOM 739 C CA . ALA A 1 93 ? -16.589 -0.290 25.765 1.00 96.62 93 ALA A CA 1
ATOM 740 C C . ALA A 1 93 ? -18.044 -0.473 25.304 1.00 96.62 93 ALA A C 1
ATOM 742 O O . ALA A 1 93 ? -18.960 -0.547 26.124 1.00 96.62 93 ALA A O 1
ATOM 743 N N . ARG A 1 94 ? -18.268 -0.632 23.993 1.00 96.25 94 ARG A N 1
ATOM 744 C CA . ARG A 1 94 ? -19.601 -0.910 23.440 1.00 96.25 94 ARG A CA 1
ATOM 745 C C . ARG A 1 94 ? -20.163 -2.240 23.946 1.00 96.25 94 ARG A C 1
ATOM 747 O O . ARG A 1 94 ? -21.358 -2.323 24.223 1.00 96.25 94 ARG A O 1
ATOM 754 N N . ARG A 1 95 ? -19.321 -3.268 24.084 1.00 94.62 95 ARG A N 1
ATOM 755 C CA . ARG A 1 95 ? -19.719 -4.576 24.622 1.00 94.62 95 ARG A CA 1
ATOM 756 C C . ARG A 1 95 ? -20.102 -4.485 26.099 1.00 94.62 95 ARG A C 1
ATOM 758 O O . ARG A 1 95 ? -21.140 -5.024 26.467 1.00 94.62 95 ARG A O 1
ATOM 765 N N . ALA A 1 96 ? -19.317 -3.780 26.912 1.00 96.06 96 ALA A N 1
ATOM 766 C CA . ALA A 1 96 ? -19.633 -3.542 28.321 1.00 96.06 96 ALA A CA 1
ATOM 767 C C . ALA A 1 96 ? -20.952 -2.765 28.477 1.00 96.06 96 ALA A C 1
ATOM 769 O O . ALA A 1 96 ? -21.853 -3.216 29.180 1.00 96.06 96 ALA A O 1
ATOM 770 N N . ALA A 1 97 ? -21.129 -1.675 27.724 1.00 96.12 97 ALA A N 1
ATOM 771 C CA . ALA A 1 97 ? -22.369 -0.900 27.739 1.00 96.12 97 ALA A CA 1
ATOM 772 C C . ALA A 1 97 ? -23.591 -1.733 27.306 1.00 96.12 97 ALA A C 1
ATOM 774 O O . ALA A 1 97 ? -24.667 -1.618 27.890 1.00 96.12 97 ALA A O 1
ATOM 775 N N . ALA A 1 98 ? -23.440 -2.607 26.304 1.00 94.88 98 ALA A N 1
ATOM 776 C CA . ALA A 1 98 ? -24.508 -3.514 25.887 1.00 94.88 98 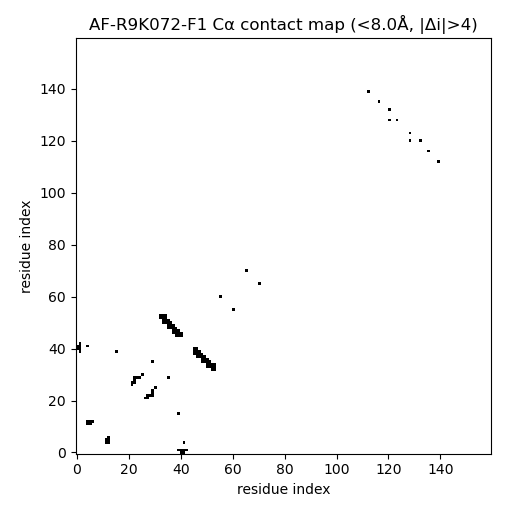ALA A CA 1
ATOM 777 C C . ALA A 1 98 ? -24.886 -4.516 26.993 1.00 94.88 98 ALA A C 1
ATOM 779 O O . ALA A 1 98 ? -26.072 -4.777 27.193 1.00 94.88 98 ALA A O 1
ATOM 780 N N . GLN A 1 99 ? -23.904 -5.040 27.733 1.00 93.81 99 GLN A N 1
ATOM 781 C CA . GLN A 1 99 ? -24.147 -5.934 28.869 1.00 93.81 99 GLN A CA 1
ATOM 782 C C . GLN A 1 99 ? -24.869 -5.219 30.015 1.00 93.81 99 GLN A C 1
ATOM 784 O O . GLN A 1 99 ? -25.852 -5.741 30.538 1.00 93.81 99 GLN A O 1
ATOM 789 N N . GLU A 1 100 ? -24.448 -4.005 30.370 1.00 95.38 100 GLU A N 1
ATOM 790 C CA . GLU A 1 100 ? -25.126 -3.214 31.401 1.00 95.38 100 GLU A CA 1
ATOM 791 C C . GLU A 1 100 ? -26.568 -2.879 31.016 1.00 95.38 100 GLU A C 1
ATOM 793 O O . GLU A 1 100 ? -27.481 -3.015 31.832 1.00 95.38 100 GLU A O 1
ATOM 798 N N . ASN A 1 101 ? -26.796 -2.478 29.764 1.00 95.56 101 ASN A N 1
ATOM 799 C CA . ASN A 1 101 ? -28.137 -2.193 29.261 1.00 95.56 101 ASN A CA 1
ATOM 800 C C . ASN A 1 101 ? -29.024 -3.443 29.269 1.00 95.56 101 ASN A C 1
ATOM 802 O O . ASN A 1 101 ? -30.203 -3.351 29.614 1.00 95.56 101 ASN A O 1
ATOM 806 N N . TYR A 1 102 ? -28.463 -4.611 28.946 1.00 93.19 102 TYR A N 1
ATOM 807 C CA . TYR A 1 102 ? -29.173 -5.883 29.041 1.00 93.19 102 TYR A CA 1
ATOM 808 C C . TYR A 1 102 ? -29.607 -6.184 30.481 1.00 93.19 102 TYR A C 1
ATOM 810 O O . TYR A 1 102 ? -30.786 -6.445 30.720 1.00 93.19 102 TYR A O 1
ATOM 818 N N . LEU A 1 103 ? -28.695 -6.058 31.452 1.00 94.75 103 LEU A N 1
ATOM 819 C CA . LEU A 1 103 ? -29.002 -6.275 32.870 1.00 94.75 103 LEU A CA 1
ATOM 820 C C . LEU A 1 103 ? -30.048 -5.281 33.390 1.00 94.75 103 LEU A C 1
ATOM 822 O O . LEU A 1 103 ? -31.004 -5.679 34.054 1.00 94.75 103 LEU A O 1
ATOM 826 N N . LYS A 1 104 ? -29.924 -3.994 33.043 1.00 95.12 104 LYS A N 1
ATOM 827 C CA . LYS A 1 104 ? -30.921 -2.969 33.398 1.00 95.12 104 LYS A CA 1
ATOM 828 C C . LYS A 1 104 ? -32.296 -3.293 32.812 1.00 95.12 104 LYS A C 1
ATOM 830 O O . LYS A 1 104 ? -33.296 -3.187 33.518 1.00 95.12 104 LYS A O 1
ATOM 835 N N . SER A 1 105 ? -32.351 -3.721 31.550 1.00 91.94 105 SER A N 1
ATOM 836 C CA . SER A 1 105 ? -33.598 -4.125 30.891 1.00 91.94 105 SER A CA 1
ATOM 837 C C . SER A 1 105 ? -34.235 -5.340 31.571 1.00 91.94 105 SER A C 1
ATOM 839 O O . SER A 1 105 ? -35.441 -5.339 31.830 1.00 91.94 105 SER A O 1
ATOM 841 N N . GLN A 1 106 ? -33.427 -6.341 31.938 1.00 88.69 106 GLN A N 1
ATOM 842 C CA . GLN A 1 106 ? -33.883 -7.527 32.662 1.00 88.69 106 GLN A CA 1
ATOM 843 C C . GLN A 1 106 ? -34.480 -7.155 34.027 1.00 88.69 106 GLN A C 1
ATOM 845 O O . GLN A 1 106 ? -35.599 -7.562 34.340 1.00 88.69 106 GLN A O 1
ATOM 850 N N . MET A 1 107 ? -33.784 -6.317 34.800 1.00 92.25 107 MET A N 1
ATOM 851 C CA . MET A 1 107 ? -34.260 -5.823 36.097 1.00 92.25 107 MET A CA 1
ATOM 852 C C . MET A 1 107 ? -35.567 -5.034 35.965 1.00 92.25 107 MET A C 1
ATOM 854 O O . MET A 1 107 ? -36.515 -5.283 36.707 1.00 92.25 107 MET A O 1
ATOM 858 N N . ALA A 1 108 ? -35.654 -4.127 34.989 1.00 93.00 108 ALA A N 1
ATOM 859 C CA . ALA A 1 108 ? -36.869 -3.355 34.736 1.00 93.00 108 ALA A CA 1
ATOM 860 C C . ALA A 1 108 ? -38.041 -4.250 34.299 1.00 93.00 108 ALA A C 1
ATOM 862 O O . ALA A 1 108 ? -39.181 -4.014 34.693 1.00 93.00 108 ALA A O 1
ATOM 863 N N . SER A 1 109 ? -37.781 -5.297 33.508 1.00 87.69 109 SER A N 1
ATOM 864 C CA . SER A 1 109 ? -38.801 -6.282 33.135 1.00 87.69 109 SER A CA 1
ATOM 865 C C . SER A 1 109 ? -39.322 -7.041 34.351 1.00 87.69 109 SER A C 1
ATOM 867 O O . SER A 1 109 ? -40.534 -7.170 34.509 1.00 87.69 109 SER A O 1
ATOM 869 N N . ARG A 1 110 ? -38.424 -7.487 35.235 1.00 87.25 110 ARG A N 1
ATOM 870 C CA . ARG A 1 110 ? -38.791 -8.170 36.479 1.00 87.25 110 ARG A CA 1
ATOM 871 C C . ARG A 1 110 ? -39.612 -7.271 37.402 1.00 87.25 110 ARG A C 1
ATOM 873 O O . ARG A 1 110 ? -40.637 -7.702 37.919 1.00 87.25 110 ARG A O 1
ATOM 880 N N . GLN A 1 111 ? -39.220 -6.005 37.551 1.00 89.50 111 GLN A N 1
ATOM 881 C CA . GLN A 1 111 ? -39.999 -5.024 38.314 1.00 89.50 111 GLN A CA 1
ATOM 882 C C . GLN A 1 111 ? -41.403 -4.823 37.730 1.00 89.50 111 GLN A C 1
ATOM 884 O O . GLN A 1 111 ? -42.374 -4.834 38.480 1.00 89.50 111 GLN A O 1
ATOM 889 N N . ARG A 1 112 ? -41.536 -4.706 36.399 1.00 89.00 112 ARG A N 1
ATOM 890 C CA . ARG A 1 112 ? -42.852 -4.609 35.739 1.00 89.00 112 ARG A CA 1
ATOM 891 C C . ARG A 1 112 ? -43.717 -5.846 35.976 1.00 89.00 112 ARG A C 1
ATOM 893 O O . ARG A 1 112 ? -44.905 -5.699 36.235 1.00 89.00 112 ARG A O 1
ATOM 900 N N . GLN A 1 113 ? -43.136 -7.044 35.912 1.00 85.38 113 GLN A N 1
ATOM 901 C CA . GLN A 1 113 ? -43.862 -8.287 36.194 1.00 85.38 113 GLN A CA 1
ATOM 902 C C . GLN A 1 113 ? -44.346 -8.338 37.645 1.00 85.38 113 GLN A C 1
ATOM 904 O O . GLN A 1 113 ? -45.502 -8.658 37.889 1.00 85.38 113 GLN A O 1
ATOM 909 N N . GLN A 1 114 ? -43.498 -7.971 38.608 1.00 83.69 114 GLN A N 1
ATOM 910 C CA . GLN A 1 114 ? -43.893 -7.922 40.017 1.00 83.69 114 GLN A CA 1
ATOM 911 C C . GLN A 1 114 ? -44.984 -6.880 40.283 1.00 83.69 114 GLN A C 1
ATOM 913 O O . GLN A 1 114 ? -45.932 -7.180 41.002 1.00 83.69 114 GLN A O 1
ATOM 918 N N . ALA A 1 115 ? -44.883 -5.689 39.684 1.00 85.19 115 ALA A N 1
ATOM 919 C CA . ALA A 1 115 ? -45.913 -4.658 39.793 1.00 85.19 115 ALA A CA 1
ATOM 920 C C . ALA A 1 115 ? -47.260 -5.142 39.229 1.00 85.19 115 ALA A C 1
ATOM 922 O O . ALA A 1 115 ? -48.275 -5.017 39.905 1.00 85.19 115 ALA A O 1
ATOM 923 N N . PHE A 1 116 ? -47.251 -5.780 38.052 1.00 86.06 116 PHE A N 1
ATOM 924 C CA . PHE A 1 116 ? -48.448 -6.373 37.448 1.00 86.06 116 PHE A CA 1
ATOM 925 C C . PHE A 1 116 ? -49.092 -7.439 38.350 1.00 86.06 116 PHE A C 1
ATOM 927 O O . PHE A 1 116 ? -50.304 -7.438 38.553 1.00 86.06 116 PHE A O 1
ATOM 934 N N . LEU A 1 117 ? -48.283 -8.331 38.933 1.00 83.56 117 LEU A N 1
ATOM 935 C CA . LEU A 1 117 ? -48.775 -9.350 39.863 1.00 83.56 117 LEU A CA 1
ATOM 936 C C . LEU A 1 117 ? -49.342 -8.740 41.154 1.00 83.56 117 LEU A C 1
ATOM 938 O O . LEU A 1 117 ? -50.352 -9.221 41.656 1.00 83.56 117 LEU A O 1
ATOM 942 N N . ALA A 1 118 ? -48.717 -7.689 41.690 1.00 78.75 118 ALA A N 1
ATOM 943 C CA . ALA A 1 118 ? -49.179 -7.011 42.901 1.00 78.75 118 ALA A CA 1
ATOM 944 C C . ALA A 1 118 ? -50.494 -6.238 42.683 1.00 78.75 118 ALA A C 1
ATOM 946 O O . ALA A 1 118 ? -51.368 -6.265 43.546 1.00 78.75 118 ALA A O 1
ATOM 947 N N . GLU A 1 119 ? -50.663 -5.595 41.527 1.00 74.06 119 GLU A N 1
ATOM 948 C CA . GLU A 1 119 ? -51.889 -4.873 41.157 1.00 74.06 119 GLU A CA 1
ATOM 949 C C . GLU A 1 119 ? -53.081 -5.822 40.939 1.00 74.06 119 GLU A C 1
ATOM 951 O O . GLU A 1 119 ? -54.214 -5.502 41.300 1.00 74.06 119 GLU A O 1
ATOM 956 N N . GLY A 1 120 ? -52.830 -7.038 40.440 1.00 64.31 120 GLY A N 1
ATOM 957 C CA . GLY A 1 120 ? -53.844 -8.094 40.363 1.00 64.31 120 GLY A CA 1
ATOM 958 C C . GLY A 1 120 ? -54.364 -8.562 41.730 1.00 64.31 120 GLY A C 1
ATOM 959 O O . GLY A 1 120 ? -55.506 -8.996 41.822 1.00 64.31 120 GLY A O 1
ATOM 960 N N . ILE A 1 121 ? -53.566 -8.438 42.798 1.00 58.75 121 ILE A N 1
ATOM 961 C CA . ILE A 1 121 ? -53.953 -8.830 44.167 1.00 58.75 121 ILE A CA 1
ATOM 962 C C . ILE A 1 121 ? -54.806 -7.745 44.849 1.00 58.75 121 ILE A C 1
ATOM 964 O O . ILE A 1 121 ? -55.601 -8.061 45.728 1.00 58.75 121 ILE A O 1
ATOM 968 N N . GLN A 1 122 ? -54.672 -6.475 44.454 1.00 55.09 122 GLN A N 1
ATOM 969 C CA . GLN A 1 122 ? -55.427 -5.366 45.055 1.00 55.09 122 GLN A CA 1
ATOM 970 C C . GLN A 1 122 ? -56.830 -5.168 44.463 1.00 55.09 122 GLN A C 1
ATOM 972 O O . GLN A 1 122 ? -57.654 -4.512 45.089 1.00 55.09 122 GLN A O 1
ATOM 977 N N . ASN A 1 123 ? -57.109 -5.730 43.284 1.00 56.06 123 ASN A N 1
ATOM 978 C CA . ASN A 1 123 ? -58.394 -5.569 42.597 1.00 56.06 123 ASN A CA 1
ATOM 979 C C . ASN A 1 123 ? -59.408 -6.702 42.870 1.00 56.06 123 ASN A C 1
ATOM 981 O O . ASN A 1 123 ? -60.501 -6.658 42.309 1.00 56.06 123 ASN A O 1
ATOM 985 N N . ASP A 1 124 ? -59.083 -7.695 43.709 1.00 47.72 124 ASP A N 1
ATOM 986 C CA . ASP A 1 124 ? -59.952 -8.851 43.992 1.00 47.72 124 ASP A CA 1
ATOM 987 C C . ASP A 1 124 ? -60.313 -8.928 45.490 1.00 47.72 124 ASP A C 1
ATOM 989 O O . ASP A 1 124 ? -59.700 -9.643 46.288 1.00 47.72 124 ASP A O 1
ATOM 993 N N . ASP A 1 125 ? -61.323 -8.151 45.889 1.00 51.16 125 ASP A N 1
ATOM 994 C CA . ASP A 1 125 ? -62.005 -8.296 47.178 1.00 51.16 125 ASP A CA 1
ATOM 995 C C . ASP A 1 125 ? -62.845 -9.590 47.172 1.00 51.16 125 ASP A C 1
ATOM 997 O O . ASP A 1 125 ? -64.018 -9.582 46.795 1.00 51.16 125 ASP A O 1
ATOM 1001 N N . GLY A 1 126 ? -62.278 -10.725 47.607 1.00 46.88 126 GLY A N 1
ATOM 1002 C CA . GLY A 1 126 ? -63.097 -11.918 47.869 1.00 46.88 126 GLY A CA 1
ATOM 1003 C C . GLY A 1 126 ? -62.395 -13.276 47.955 1.00 46.88 126 GLY A C 1
ATOM 1004 O O . GLY A 1 126 ? -62.405 -14.050 47.009 1.00 46.88 126 GLY A O 1
ATOM 1005 N N . ALA A 1 127 ? -61.894 -13.627 49.142 1.00 43.97 127 ALA A N 1
ATOM 1006 C CA . ALA A 1 127 ? -61.856 -14.981 49.736 1.00 43.97 127 ALA A CA 1
ATOM 1007 C C . ALA A 1 127 ? -61.244 -16.207 48.989 1.00 43.97 127 ALA A C 1
ATOM 1009 O O . ALA A 1 127 ? -61.179 -17.273 49.601 1.00 43.97 127 ALA A O 1
ATOM 1010 N N . ALA A 1 128 ? -60.714 -16.109 47.762 1.00 49.12 128 ALA A N 1
ATOM 1011 C CA . ALA A 1 128 ? -60.042 -17.226 47.058 1.00 49.12 128 ALA A CA 1
ATOM 1012 C C . ALA A 1 128 ? -58.539 -16.994 46.754 1.00 49.12 128 ALA A C 1
ATOM 1014 O O . ALA A 1 128 ? -57.850 -17.882 46.245 1.00 49.12 128 ALA A O 1
ATOM 1015 N N . ALA A 1 129 ? -57.999 -15.824 47.106 1.00 50.88 129 ALA A N 1
ATOM 1016 C CA . ALA A 1 129 ? -56.704 -15.314 46.633 1.00 50.88 129 ALA A CA 1
ATOM 1017 C C . ALA A 1 129 ? -55.442 -16.069 47.117 1.00 50.88 129 ALA A C 1
ATOM 1019 O O . ALA A 1 129 ? -54.347 -15.859 46.594 1.00 50.88 129 ALA A O 1
ATOM 1020 N N . ILE A 1 130 ? -55.553 -16.979 48.091 1.00 46.69 130 ILE A N 1
ATOM 1021 C CA . ILE A 1 130 ? -54.375 -17.633 48.694 1.00 46.69 130 ILE A CA 1
ATOM 1022 C C . ILE A 1 130 ? -53.833 -18.780 47.814 1.00 46.69 130 ILE A C 1
ATOM 1024 O O . ILE A 1 130 ? -52.648 -19.100 47.888 1.00 46.69 130 ILE A O 1
ATOM 1028 N N . GLN A 1 131 ? -54.642 -19.351 46.910 1.00 48.78 131 GLN A N 1
ATOM 1029 C CA . GLN A 1 131 ? -54.158 -20.352 45.944 1.00 48.78 131 GLN A CA 1
ATOM 1030 C C . GLN A 1 131 ? -53.623 -19.723 44.644 1.00 48.78 131 GLN A C 1
ATOM 1032 O O . GLN A 1 131 ? -52.697 -20.268 44.047 1.00 48.78 131 GLN A O 1
ATOM 1037 N N . SER A 1 132 ? -54.127 -18.555 44.222 1.00 49.94 132 SER A N 1
ATOM 1038 C CA . SER A 1 132 ? -53.690 -17.908 42.974 1.00 49.94 132 SER A CA 1
ATOM 1039 C C . SER A 1 132 ? -52.337 -17.207 43.113 1.00 49.94 132 SER A C 1
ATOM 1041 O O . SER A 1 132 ? -51.519 -17.296 42.198 1.00 49.94 132 SER A O 1
ATOM 1043 N N . ALA A 1 133 ? -52.038 -16.588 44.261 1.00 48.03 133 ALA A N 1
ATOM 1044 C CA . ALA A 1 133 ? -50.763 -15.903 44.488 1.00 48.03 133 ALA A CA 1
ATOM 1045 C C . ALA A 1 133 ? -49.558 -16.863 44.405 1.00 48.03 133 ALA A C 1
ATOM 1047 O O . ALA A 1 133 ? -48.540 -16.533 43.795 1.00 48.03 133 ALA A O 1
ATOM 1048 N N . GLY A 1 134 ? -49.696 -18.084 44.943 1.00 53.66 134 GLY A N 1
ATOM 1049 C CA . GLY A 1 134 ? -48.668 -19.127 44.858 1.00 53.66 134 GLY A CA 1
ATOM 1050 C C . GLY A 1 134 ? -48.443 -19.638 43.432 1.00 53.66 134 GLY A C 1
ATOM 1051 O O . GLY A 1 134 ? -47.298 -19.788 43.011 1.00 53.66 134 GLY A O 1
ATOM 1052 N N . VAL A 1 135 ? -49.519 -19.835 42.662 1.00 55.12 135 VAL A N 1
ATOM 1053 C CA . VAL A 1 135 ? -49.453 -20.263 41.251 1.00 55.12 135 VAL A CA 1
ATOM 1054 C C . VAL A 1 135 ? -48.880 -19.156 40.360 1.00 55.12 135 VAL A C 1
ATOM 1056 O O . VAL A 1 135 ? -48.090 -19.439 39.464 1.00 55.12 135 VAL A O 1
ATOM 1059 N N . SER A 1 136 ? -49.207 -17.894 40.642 1.00 57.38 136 SER A N 1
ATOM 1060 C CA . SER A 1 136 ? -48.702 -16.724 39.912 1.00 57.38 136 SER A CA 1
ATOM 1061 C C . SER A 1 136 ? -47.207 -16.502 40.146 1.00 57.38 136 SER A C 1
ATOM 1063 O O . SER A 1 136 ? -46.457 -16.253 39.202 1.00 57.38 136 SER A O 1
ATOM 1065 N N . ALA A 1 137 ? -46.755 -16.647 41.396 1.00 58.47 137 ALA A N 1
ATOM 1066 C CA . ALA A 1 137 ? -45.340 -16.577 41.745 1.00 58.47 137 ALA A CA 1
ATOM 1067 C C . ALA A 1 137 ? -44.548 -17.736 41.118 1.00 58.47 137 ALA A C 1
ATOM 1069 O O . ALA A 1 137 ? -43.499 -17.490 40.527 1.00 58.47 137 ALA A O 1
ATOM 1070 N N . LEU A 1 138 ? -45.083 -18.965 41.166 1.00 63.81 138 LEU A N 1
ATOM 1071 C CA . LEU A 1 138 ? -44.492 -20.138 40.509 1.00 63.81 138 LEU A CA 1
ATOM 1072 C C . LEU A 1 138 ? -44.402 -19.967 38.987 1.00 63.81 138 LEU A C 1
ATOM 1074 O O . LEU A 1 138 ? -43.371 -20.282 38.391 1.00 63.81 138 LEU A O 1
ATOM 1078 N N . ALA A 1 139 ? -45.448 -19.431 38.357 1.00 65.88 139 ALA A N 1
ATOM 1079 C CA . ALA A 1 139 ? -45.472 -19.169 36.922 1.00 65.88 139 ALA A CA 1
ATOM 1080 C C . ALA A 1 139 ? -44.452 -18.092 36.516 1.00 65.88 139 ALA A C 1
ATOM 1082 O O . ALA A 1 139 ? -43.741 -18.267 35.526 1.00 65.88 139 ALA A O 1
ATOM 1083 N N . ALA A 1 140 ? -44.319 -17.017 37.299 1.00 63.06 140 ALA A N 1
ATOM 1084 C CA . ALA A 1 140 ? -43.306 -15.989 37.071 1.00 63.06 140 ALA A CA 1
ATOM 1085 C C . ALA A 1 140 ? -41.881 -16.542 37.230 1.00 63.06 140 ALA A C 1
ATOM 1087 O O . ALA A 1 140 ? -41.031 -16.297 36.373 1.00 63.06 140 ALA A O 1
ATOM 1088 N N . THR A 1 141 ? -41.625 -17.355 38.262 1.00 70.88 141 THR A N 1
ATOM 1089 C CA . THR A 1 141 ? -40.315 -18.001 38.441 1.00 70.88 141 THR A CA 1
ATOM 1090 C C . THR A 1 141 ? -39.995 -18.986 37.319 1.00 70.88 141 THR A C 1
ATOM 1092 O O . THR A 1 141 ? -38.876 -18.976 36.815 1.00 70.88 141 THR A O 1
ATOM 1095 N N . ALA A 1 142 ? -40.975 -19.772 36.862 1.00 73.69 142 ALA A N 1
ATOM 1096 C CA . ALA A 1 142 ? -40.791 -20.706 35.754 1.00 73.69 142 ALA A CA 1
ATOM 1097 C C . ALA A 1 142 ? -40.516 -19.975 34.429 1.00 73.69 142 ALA A C 1
ATOM 1099 O O . ALA A 1 142 ? -39.683 -20.406 33.633 1.00 73.69 142 ALA A O 1
ATOM 1100 N N . TYR A 1 143 ? -41.177 -18.838 34.191 1.00 70.19 143 TYR A N 1
ATOM 1101 C CA . TYR A 1 143 ? -40.923 -18.014 33.010 1.00 70.19 143 TYR A CA 1
ATOM 1102 C C . TYR A 1 143 ? -39.516 -17.395 33.039 1.00 70.19 143 TYR A C 1
ATOM 1104 O O . TYR A 1 143 ? -38.810 -17.418 32.029 1.00 70.19 143 TYR A O 1
ATOM 1112 N N . GLU A 1 144 ? -39.064 -16.905 34.199 1.00 70.31 144 GLU A N 1
ATOM 1113 C CA . GLU A 1 144 ? -37.693 -16.410 34.367 1.00 70.31 144 GLU A CA 1
ATOM 1114 C C . GLU A 1 144 ? -36.638 -17.516 34.186 1.00 70.31 144 GLU A C 1
ATOM 1116 O O . GLU A 1 144 ? -35.620 -17.284 33.527 1.00 70.31 144 GLU A O 1
ATOM 1121 N N . GLU A 1 145 ? -36.874 -18.724 34.706 1.00 77.81 145 GLU A N 1
ATOM 1122 C CA . GLU A 1 145 ? -35.977 -19.873 34.515 1.00 77.81 145 GLU A CA 1
ATOM 1123 C C . GLU A 1 145 ? -35.876 -20.300 33.049 1.00 77.81 145 GLU A C 1
ATOM 1125 O O . GLU A 1 145 ? -34.768 -20.533 32.552 1.00 77.81 145 GLU A O 1
ATOM 1130 N N . ASN A 1 146 ? -37.004 -20.336 32.336 1.00 75.00 146 ASN A N 1
ATOM 1131 C CA . ASN A 1 146 ? -37.046 -20.690 30.917 1.00 75.00 146 ASN A CA 1
ATOM 1132 C C . ASN A 1 146 ? -36.324 -19.649 30.044 1.00 75.00 146 ASN A C 1
ATOM 1134 O O . ASN A 1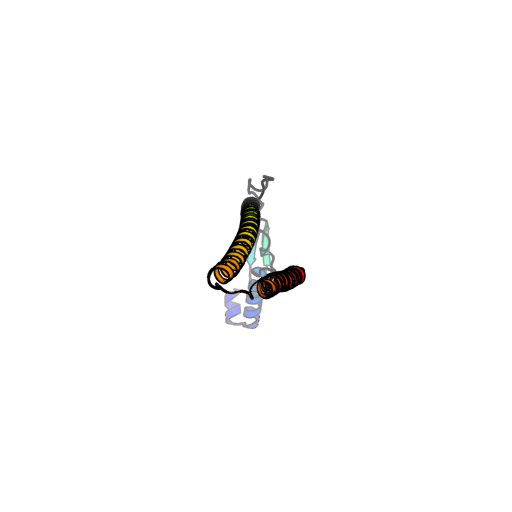 146 ? -35.584 -20.007 29.126 1.00 75.00 146 ASN A O 1
ATOM 1138 N N . ILE A 1 147 ? -36.453 -18.352 30.349 1.00 73.00 147 ILE A N 1
ATOM 1139 C CA . ILE A 1 147 ? -35.689 -17.311 29.641 1.00 73.00 147 ILE A CA 1
ATOM 1140 C C . ILE A 1 147 ? -34.195 -17.370 29.998 1.00 73.00 147 ILE A C 1
ATOM 1142 O O . ILE A 1 147 ? -33.343 -17.215 29.121 1.00 73.00 147 ILE A O 1
ATOM 1146 N N . SER A 1 148 ? -33.853 -17.628 31.263 1.00 70.50 148 SER A N 1
ATOM 1147 C CA . SER A 1 148 ? -32.465 -17.763 31.728 1.00 70.50 148 SER A CA 1
ATOM 1148 C C . SER A 1 148 ? -31.737 -18.934 31.057 1.00 70.50 148 SER A C 1
ATOM 1150 O O . SER A 1 148 ? -30.598 -18.785 30.603 1.00 70.50 148 SER A O 1
ATOM 1152 N N . THR A 1 149 ? -32.397 -20.087 30.929 1.00 73.94 149 THR A N 1
ATOM 1153 C CA . THR A 1 149 ? -31.851 -21.258 30.224 1.00 73.94 149 THR A CA 1
ATOM 1154 C C . THR A 1 149 ? -31.665 -20.989 28.732 1.00 73.94 149 THR A C 1
ATOM 1156 O O . THR A 1 149 ? -30.599 -21.299 28.194 1.00 73.94 149 THR A O 1
ATOM 1159 N N . PHE A 1 150 ? -32.628 -20.337 28.074 1.00 68.19 150 PHE A N 1
ATOM 1160 C CA . PHE A 1 150 ? -32.516 -19.993 26.653 1.00 68.19 150 PHE A CA 1
ATOM 1161 C C . PHE A 1 150 ? -31.411 -18.957 26.382 1.00 68.19 150 PHE A C 1
ATOM 1163 O O . PHE A 1 150 ? -30.626 -19.091 25.447 1.00 68.19 150 PHE A O 1
ATOM 1170 N N . SER A 1 151 ? -31.276 -17.944 27.242 1.00 65.50 151 SER A N 1
ATOM 1171 C CA . SER A 1 151 ? -30.208 -16.943 27.129 1.00 65.50 151 SER A CA 1
ATOM 1172 C C . SER A 1 151 ? -28.813 -17.560 27.312 1.00 65.50 151 SER A C 1
ATOM 1174 O O . SER A 1 151 ? -27.891 -17.242 26.555 1.00 65.50 151 SER A O 1
ATOM 1176 N N . LYS A 1 152 ? -28.653 -18.501 28.254 1.00 66.12 152 LYS A N 1
ATOM 1177 C CA . LYS A 1 152 ? -27.388 -19.230 28.446 1.00 66.12 152 LYS A CA 1
ATOM 1178 C C . LYS A 1 152 ? -27.021 -20.101 27.241 1.00 66.12 152 LYS A C 1
ATOM 1180 O O . LYS A 1 152 ? -25.840 -20.163 26.902 1.00 66.12 152 LYS A O 1
ATOM 1185 N N . SER A 1 153 ? -27.991 -20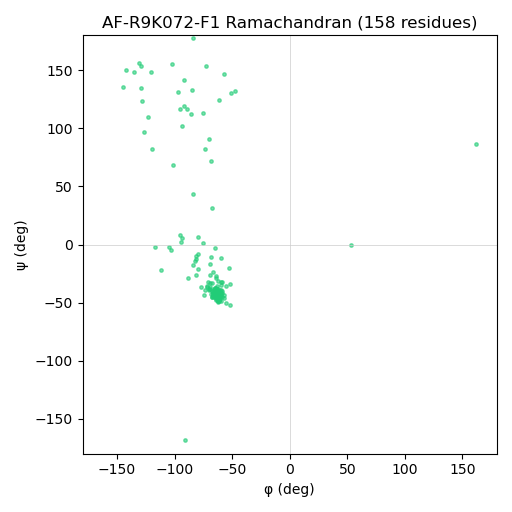.739 26.579 1.00 67.38 153 SER A N 1
ATOM 1186 C CA . SER A 1 153 ? -27.712 -21.581 25.404 1.00 67.38 153 SER A CA 1
ATOM 1187 C C . SER A 1 153 ? -27.288 -20.753 24.184 1.00 67.38 153 SER A C 1
ATOM 1189 O O . SER A 1 153 ? -26.348 -21.132 23.481 1.00 67.38 153 SER A O 1
ATOM 1191 N N . VAL A 1 154 ? -27.895 -19.579 23.980 1.00 57.50 154 VAL A N 1
ATOM 1192 C CA . VAL A 1 154 ? -27.559 -18.660 22.879 1.00 57.50 154 VAL A CA 1
ATOM 1193 C C . VAL A 1 154 ? -26.154 -18.072 23.040 1.00 57.50 154 VAL A C 1
ATOM 1195 O O . VAL A 1 154 ? -25.384 -18.052 22.083 1.00 57.50 154 VAL A O 1
ATOM 1198 N N . VAL A 1 155 ? -25.772 -17.657 24.253 1.00 57.38 155 VAL A N 1
ATOM 1199 C CA . VAL A 1 155 ? -24.421 -17.127 24.523 1.00 57.38 155 VAL A CA 1
ATOM 1200 C C . VAL A 1 155 ? -23.353 -18.230 24.473 1.00 57.38 155 VAL A C 1
ATOM 1202 O O . VAL A 1 155 ? -22.223 -17.972 24.056 1.00 57.38 155 VAL A O 1
ATOM 1205 N N . GLY A 1 156 ? -23.694 -19.464 24.860 1.00 51.81 156 GLY A N 1
ATOM 1206 C CA . GLY A 1 156 ? -22.799 -20.623 24.760 1.00 51.81 156 GLY A CA 1
ATOM 1207 C C . GLY A 1 156 ? -22.524 -21.066 23.320 1.00 51.81 156 GLY A C 1
ATOM 1208 O O . GLY A 1 156 ? -21.408 -21.476 23.015 1.00 51.81 156 GLY A O 1
ATOM 1209 N N . SER A 1 157 ? -23.501 -20.915 22.423 1.00 51.69 157 SER A N 1
ATOM 1210 C CA . SER A 1 157 ? -23.402 -21.346 21.019 1.00 51.69 157 SER A CA 1
ATOM 1211 C C . SER A 1 157 ? -22.620 -20.376 20.120 1.00 51.69 157 SER A C 1
ATOM 1213 O O . SER A 1 157 ? -22.336 -20.699 18.974 1.00 51.69 157 SER A O 1
ATOM 1215 N N . GLN A 1 158 ? -22.253 -19.193 20.628 1.00 45.53 158 GLN A N 1
ATOM 1216 C CA . GLN A 1 158 ? -21.527 -18.156 19.879 1.00 45.53 158 GLN A CA 1
ATOM 1217 C C . GLN A 1 158 ? -19.999 -18.202 20.097 1.00 45.53 158 GLN A C 1
ATOM 1219 O O . GLN A 1 158 ? -19.281 -17.301 19.669 1.00 45.53 158 GLN A O 1
ATOM 1224 N N . LYS A 1 159 ? -19.498 -19.243 20.782 1.00 44.97 159 LYS A N 1
ATOM 1225 C CA . LYS A 1 159 ? -18.070 -19.582 20.893 1.00 44.97 159 LYS A CA 1
ATOM 1226 C C . LYS A 1 159 ? -17.724 -20.736 19.937 1.00 44.97 159 LYS A C 1
ATOM 1228 O O . LYS A 1 159 ? -17.457 -21.839 20.405 1.00 44.97 159 LYS A O 1
ATOM 1233 N N . ILE A 1 160 ? -17.760 -20.492 18.627 1.00 37.94 160 ILE A N 1
ATOM 1234 C CA . ILE A 1 160 ? -17.108 -21.310 17.586 1.00 37.94 160 ILE A CA 1
ATOM 1235 C C . ILE A 1 160 ? -16.511 -20.343 16.571 1.00 37.94 160 ILE A C 1
ATOM 1237 O O . ILE A 1 160 ? -17.257 -19.425 16.159 1.00 37.94 160 ILE A O 1
#

Radius of gyration: 43.53 Å; Cα contacts (8 Å, |Δi|>4): 59; chains: 1; bounding box: 93×33×100 Å

Mean predicted aligned error: 18.9 Å

Secondary structure (DSSP, 8-state):
-HHHHHTT-HHHHHHHHHHHHHHTSTTSGGGSSEEEEEE--SSGGG-EEEEEE-----GGGG--PPPHHHHHHHHHHHHHHHHHHHHHHHHHHHHHHHHHHHHHHHHHHHHHHHHHHHHHHHS--SS-HHHHHHHHHHHHHHHHHHHHHHHHHHHHTT--

Sequence (160 aa):
ECFERMKTDPEWEKTVLGMVRKMYSCTGIMGSKMIGYQVIGATPEQCHGEGIPVKDGSPLSADNEESWWEKRHKRMEELMEEQEKEAVKKAQARRAAAQENYLKSQMASRQRQQAFLAEGIQNDDGAAAIQSAGVSALAATAYEENISTFSKSVVGSQKI

pLDDT: mean 76.92, std 16.56, range [37.94, 97.06]

Solvent-accessible surface area (backbone atoms only — not comparable to full-atom values): 9380 Å² total; per-residue (Å²): 103,30,70,64,46,36,78,76,32,67,68,56,35,52,50,53,53,50,52,52,52,48,51,76,30,90,87,24,82,66,74,50,74,46,59,66,52,74,48,71,39,78,46,76,88,56,42,49,66,55,62,50,73,53,76,84,80,52,86,70,82,74,60,93,62,81,48,73,66,53,61,49,50,52,57,52,50,57,53,49,53,50,52,50,55,49,51,52,53,52,50,51,51,53,51,51,53,51,52,52,51,49,52,52,51,52,54,52,51,52,51,52,53,51,50,55,56,53,55,60,61,74,74,59,92,67,97,60,64,78,64,51,55,56,53,51,53,50,50,52,51,51,53,52,49,54,51,51,54,51,52,52,52,58,65,59,69,69,76,120

=== Feature glossary ===
Legend for the data blocks above and below:

— What the protein is —

The amino-acid sequence is the protein's primary structure: the linear order of residues from the N-terminus to the C-terminus, written in one-letter code. Everything else here — the 3D coordinates, the secondary structure, the domain annotations — is ultimately a consequence of this string.

Database cross-references. InterPro integrates a dozen domain/family signature databases into unified entries with residue-range hits. GO terms attach function/process/location labels with evidence codes. CATH codes position the fold in a four-level structural taxonomy. Organism is the NCBI-taxonomy species name.

— Where its atoms are —

The mmCIF block holds the 3D Cartesian coordinates of each backbone atom (N, Cα, C, O) in ångströms. mmCIF is the PDB's canonical archive format — a tagged-loop text representation of the atomic model.

The six renders are orthographic views along the three Cartesian axes in both directions. Represe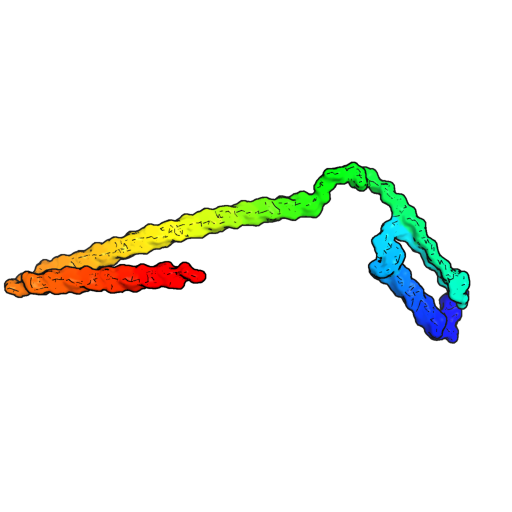ntation (cartoon, sticks, or surface) and color scheme (sequence-rainbow or by-chain) vary across proteins so the training set covers all the common visualization conventions.

— Local backbone conformation —

Secondary structure is the local, repeating backbone conformation. DSSP classifies it into eight states by reading the hydrogen-bond network: three helix types (H, G, I), two β types (E, B), two non-regular types (T, S), and unstructured coil (-).

SS3 is a coarse helix/strand/coil call (letters a/b/c) made by the P-SEA algorithm from inter-Cα distances and dihedrals. It is less detailed than DSSP but needs only Cα positions.

Backbone dihedral angles. Every residue except chain termini has a φ (preceding-C → N → Cα → C) and a ψ (N → Cα → C → next-N). They are reported in degrees following the IUPAC sign convention. Secondary structure is essentially a statement about which (φ, ψ) basin each residue occupies.

— Global shape and packing —

The geometric summary reports three shape descriptors. Rg (radius of gyration) measures how spread out the Cα atoms are about their centre of mass; compact globular proteins have small Rg, elongated or unfolded ones large. Cα contacts (<8 Å, |i−j|>4) count long-range residue pairs in spatial proximity — high for tightly packed folds, near zero for rods or random coil. The bounding-box extents give the protein's footprint along x, y, z in Å.

Solvent accessibility: the surface area of each residue that a 1.4 Å water probe can touch, in Å². When only backbone atoms are present the absolute values are lower than full-atom SASA (side chains contribute most of the area) and are flagged as backbone-only.

Plot images: a contact map (which residues are close in 3D, as an N×N binary image), a Ramachandran scatter (backbone torsion angles, revealing secondary-structure composition at a glance), and — for AlphaFold structures — a PAE heatmap (pairwise prediction confidence).

— Structural neighborhood —

Foldseek's 3Di representation compresses backbone geometry into a per-residue letter drawn from a learned twenty-state alphabet. It captures the tertiary interaction pattern around each residue — which residues are packed against it in space, regardless of where they are in sequence.

Structural nearest neighbors (via Foldseek easy-search vs the PDB). Reported per hit: target PDB id, E-value, and alignment TM-score. A TM-score above ~0.5 is the conventional threshold for 'same fold'.

— Confidence and disorder —

pLDDT (predicted Local Distance Difference Test) is AlphaFold's per-residue confidence score, ranging from 0 to 100. Values above 90 indicate high confidence (typically well-packed cores); 70–90 is confident; 50–70 low confidence; below 50 usually means the region is disordered or the prediction is unreliable there. AlphaFold stores pLDDT in the mmCIF B-factor column.

For experimental (PDB) structures, the B-factor (temperature factor) quantifies the positional spread of each atom in the crystal — a combination of thermal vibration and static disorder — in units of Å². High B-factors mark flexible loops or poorly resolved regions; low B-factors mark the rigid, well-ordered core.

Predicted Aligned Error (PAE) is an AlphaFold confidence matrix: entry (i, j) is the expected error in the position of residue j, in ångströms, when the prediction is superimposed on the true structure at residue i. Low PAE within a block of residues means that block is internally rigid and well-predicted; high PAE between two blocks means their relative placement is uncertain even if each block individually is confident.